Protein AF-A0A418BIL5-F1 (afdb_monomer_lite)

Radius of gyration: 34.2 Å; chains: 1; bounding box: 84×43×68 Å

Organism: Aphanomyces astaci (NCBI:txid112090)

pLDDT: mean 82.6, std 19.91, range [35.62, 97.75]

InterPro domains:
  IPR027417 P-loop containing nucleoside triphosphate hydrolase [G3DSA:3.40.50.300] (1-58)

Foldseek 3Di:
DCVVVVVVVVVVVVVVVPDDDWDADPVPRPGVVVVVVSVVVVVCCCVPPVVVVVVVVVVVVVVVVVVVVVVVVVVVVVVVVVVVVDDDDDDDDDDDDDDDDDDDDD

Sequence (106 aa):
MNTLSRSLSLVLEEFYNNLRHVGVSAATGAGIDEFYKVVEAATAEYYDEYLPDLEFRIEQQKQKKDKHQVTNMSKVLDDMHVADKATPPPPAPATPTHIQGERTEL

Structure (mmCIF, N/CA/C/O backbone):
data_AF-A0A418BIL5-F1
#
_entry.id   AF-A0A418BIL5-F1
#
loop_
_atom_site.group_PDB
_atom_site.id
_atom_site.type_symbol
_atom_site.label_atom_id
_atom_site.label_alt_id
_atom_site.label_comp_id
_atom_site.label_asym_id
_atom_site.label_entity_id
_atom_site.label_seq_id
_atom_site.pdbx_PDB_ins_code
_atom_site.Cartn_x
_atom_site.Cartn_y
_atom_site.Cartn_z
_atom_site.occupancy
_atom_site.B_iso_or_equiv
_atom_site.auth_seq_id
_atom_site.auth_comp_id
_atom_site.auth_asym_id
_atom_site.auth_atom_id
_atom_site.pdbx_PDB_model_num
ATOM 1 N N . MET A 1 1 ? 4.536 32.788 -1.835 1.00 52.44 1 MET A N 1
ATOM 2 C CA . MET A 1 1 ? 5.469 31.747 -1.352 1.00 52.44 1 MET A CA 1
ATOM 3 C C . MET A 1 1 ? 4.701 30.784 -0.439 1.00 52.44 1 MET A C 1
ATOM 5 O O . MET A 1 1 ? 4.808 30.854 0.770 1.00 52.44 1 MET A O 1
ATOM 9 N N . ASN A 1 2 ? 3.831 29.955 -1.024 1.00 60.09 2 ASN A N 1
ATOM 10 C CA . ASN A 1 2 ? 3.016 28.958 -0.303 1.00 60.09 2 ASN A CA 1
ATOM 11 C C . ASN A 1 2 ? 2.869 27.670 -1.148 1.00 60.09 2 ASN A C 1
ATOM 13 O O . ASN A 1 2 ? 1.879 26.951 -1.079 1.00 60.09 2 ASN A O 1
ATOM 17 N N . THR A 1 3 ? 3.824 27.447 -2.057 1.00 80.69 3 THR A N 1
ATOM 18 C CA . THR A 1 3 ? 3.754 26.433 -3.118 1.00 80.69 3 THR A CA 1
ATOM 19 C C . THR A 1 3 ? 4.211 25.063 -2.633 1.00 80.69 3 THR A C 1
ATOM 21 O O . THR A 1 3 ? 3.592 24.074 -3.001 1.00 80.69 3 THR A O 1
ATOM 24 N N . LEU A 1 4 ? 5.230 25.008 -1.766 1.00 86.88 4 LEU A N 1
ATOM 25 C CA . LEU A 1 4 ? 5.762 23.754 -1.226 1.00 86.88 4 LEU A CA 1
ATOM 26 C C . LEU A 1 4 ? 4.796 23.091 -0.238 1.00 86.88 4 LEU A C 1
ATOM 28 O O . LEU A 1 4 ? 4.503 21.909 -0.369 1.00 86.88 4 LEU A O 1
ATOM 32 N N . SER A 1 5 ? 4.255 23.845 0.723 1.00 85.50 5 SER A N 1
ATOM 33 C CA . SER A 1 5 ? 3.274 23.299 1.669 1.00 85.50 5 SER A CA 1
ATOM 34 C C . SER A 1 5 ? 2.053 22.760 0.928 1.00 85.50 5 SER A C 1
ATOM 36 O O . SER A 1 5 ? 1.614 21.650 1.199 1.00 85.50 5 SER A O 1
ATOM 38 N N . ARG A 1 6 ? 1.577 23.486 -0.095 1.00 87.62 6 ARG A N 1
ATOM 39 C CA . ARG A 1 6 ? 0.481 23.026 -0.955 1.00 87.62 6 ARG A CA 1
ATOM 40 C C . ARG A 1 6 ? 0.841 21.774 -1.760 1.00 87.62 6 ARG A C 1
ATOM 42 O O . ARG A 1 6 ? 0.006 20.882 -1.861 1.00 87.62 6 ARG A O 1
ATOM 49 N N . SER A 1 7 ? 2.049 21.684 -2.324 1.00 90.69 7 SER A N 1
ATOM 50 C CA . SER A 1 7 ? 2.468 20.486 -3.062 1.00 90.69 7 SER A CA 1
ATOM 51 C C . SER A 1 7 ? 2.607 19.270 -2.149 1.00 90.69 7 SER A C 1
ATOM 53 O O . SER A 1 7 ? 2.203 18.180 -2.531 1.00 90.69 7 SER A O 1
ATOM 55 N N . LEU A 1 8 ? 3.130 19.450 -0.933 1.00 89.06 8 LEU A N 1
ATOM 56 C CA . LEU A 1 8 ? 3.244 18.365 0.042 1.00 89.06 8 LEU A CA 1
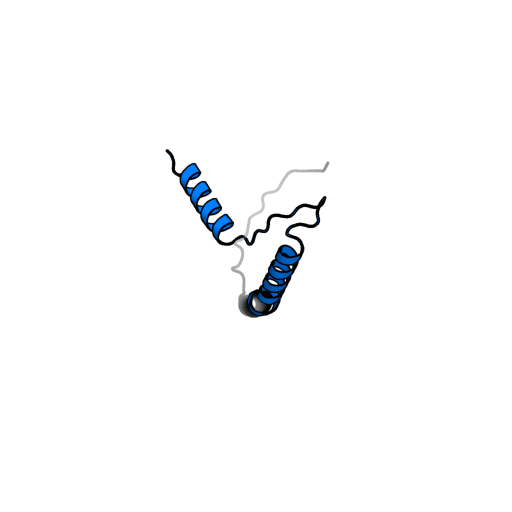ATOM 57 C C . LEU A 1 8 ? 1.868 17.913 0.547 1.00 89.06 8 LEU A C 1
ATOM 59 O O . LEU A 1 8 ? 1.647 16.715 0.681 1.00 89.06 8 LEU A O 1
ATOM 63 N N . SER A 1 9 ? 0.924 18.837 0.762 1.00 91.06 9 SER A N 1
ATOM 64 C CA . SER A 1 9 ? -0.454 18.488 1.130 1.00 91.06 9 SER A CA 1
ATOM 65 C C . SER A 1 9 ? -1.150 17.636 0.067 1.00 91.06 9 SER A C 1
ATOM 67 O O . SER A 1 9 ? -1.785 16.654 0.427 1.00 91.06 9 SER A O 1
ATOM 69 N N . LEU A 1 10 ? -0.987 17.957 -1.222 1.00 90.25 10 LEU A N 1
ATOM 70 C CA . LEU A 1 10 ? -1.564 17.168 -2.322 1.00 90.25 10 LEU A CA 1
ATOM 71 C C . LEU A 1 10 ? -1.008 15.740 -2.366 1.00 90.25 10 LEU A C 1
ATOM 73 O O . LEU A 1 10 ? -1.754 14.787 -2.556 1.00 90.25 10 LEU A O 1
ATOM 77 N N . VAL A 1 11 ? 0.300 15.582 -2.152 1.00 91.94 11 VAL A N 1
ATOM 78 C CA . VAL A 1 11 ? 0.929 14.254 -2.103 1.00 91.94 11 VAL A CA 1
ATOM 79 C C . VAL A 1 11 ? 0.390 13.432 -0.930 1.00 91.94 11 VAL A C 1
ATOM 81 O O . VAL A 1 11 ? 0.149 12.239 -1.083 1.00 91.94 11 VAL A O 1
ATOM 84 N N . LEU A 1 12 ? 0.184 14.059 0.232 1.00 93.06 12 LEU A N 1
ATOM 85 C CA . LEU A 1 12 ? -0.398 13.382 1.392 1.00 93.06 12 LEU A CA 1
ATOM 86 C C . LEU A 1 12 ? -1.860 12.991 1.153 1.00 93.06 12 LEU A C 1
ATOM 88 O O . LEU A 1 12 ? -2.253 11.897 1.541 1.00 93.06 12 LEU A O 1
ATOM 92 N N . GLU A 1 13 ? -2.649 13.853 0.513 1.00 90.62 13 GLU A N 1
ATOM 93 C CA . GLU A 1 13 ? -4.046 13.564 0.176 1.00 90.62 13 GLU A CA 1
ATOM 94 C C . GLU A 1 13 ? -4.155 12.342 -0.745 1.00 90.62 13 GLU A C 1
ATOM 96 O O . GLU A 1 13 ? -4.853 11.386 -0.416 1.00 90.62 13 GLU A O 1
ATOM 101 N N . GLU A 1 14 ? -3.379 12.310 -1.830 1.00 92.00 14 GLU A N 1
ATOM 102 C CA . GLU A 1 14 ? -3.315 11.155 -2.738 1.00 92.00 14 GLU A CA 1
ATOM 103 C C . GLU A 1 14 ? -2.833 9.878 -2.035 1.00 92.00 14 GLU A C 1
ATOM 105 O O . GLU A 1 14 ? -3.339 8.783 -2.290 1.00 92.00 14 GLU A O 1
ATOM 110 N N . PHE A 1 15 ? -1.873 10.000 -1.118 1.00 91.00 15 PHE A N 1
ATOM 111 C CA . PHE A 1 15 ? -1.377 8.862 -0.352 1.00 91.00 15 PHE A CA 1
ATOM 112 C C . PHE A 1 15 ? -2.453 8.278 0.572 1.00 91.00 15 PHE A C 1
ATOM 114 O O . PHE A 1 15 ? -2.681 7.070 0.557 1.00 91.00 15 PHE A O 1
ATOM 121 N N . TYR A 1 16 ? -3.141 9.116 1.352 1.00 91.88 16 TYR A N 1
ATOM 122 C CA . TYR A 1 16 ? -4.162 8.648 2.293 1.00 91.88 16 TYR A CA 1
ATOM 123 C C . TYR A 1 16 ? -5.450 8.187 1.609 1.00 91.88 16 TYR A C 1
ATOM 125 O O . TYR A 1 16 ? -6.113 7.300 2.139 1.00 91.88 16 TYR A O 1
ATOM 133 N N . ASN A 1 17 ? -5.778 8.722 0.429 1.00 90.50 17 ASN A N 1
ATOM 134 C CA . ASN A 1 17 ? -6.916 8.249 -0.361 1.00 90.50 17 ASN A CA 1
ATOM 135 C C . ASN A 1 17 ? -6.727 6.809 -0.856 1.00 90.50 17 ASN A C 1
ATOM 137 O O . ASN A 1 17 ? -7.696 6.059 -0.943 1.00 90.50 17 ASN A O 1
ATOM 141 N N . ASN A 1 18 ? -5.487 6.414 -1.152 1.00 88.00 18 ASN A N 1
ATOM 142 C CA . ASN A 1 18 ? -5.175 5.083 -1.673 1.00 88.00 18 ASN A CA 1
ATOM 143 C C . ASN A 1 18 ? -4.716 4.093 -0.587 1.00 88.00 18 ASN A C 1
ATOM 145 O O . ASN A 1 18 ? -4.604 2.894 -0.843 1.00 88.00 18 ASN A O 1
ATOM 149 N N . LEU A 1 19 ? -4.452 4.561 0.638 1.00 90.69 19 LEU A N 1
ATOM 150 C CA . LEU A 1 19 ? -3.988 3.706 1.725 1.00 90.69 19 LEU A CA 1
ATOM 151 C C . LEU A 1 19 ? -5.154 2.968 2.397 1.00 90.69 19 LEU A C 1
ATOM 153 O O . LEU A 1 19 ? -5.985 3.551 3.100 1.00 90.69 19 LEU A O 1
ATOM 157 N N . ARG A 1 20 ? -5.154 1.640 2.264 1.00 91.12 20 ARG A N 1
ATOM 158 C CA . ARG A 1 20 ? -6.035 0.764 3.043 1.00 91.12 20 ARG A CA 1
ATOM 159 C C . ARG A 1 20 ? -5.668 0.846 4.525 1.00 91.12 20 ARG A C 1
ATOM 161 O O . ARG A 1 20 ? -4.511 0.648 4.889 1.00 91.12 20 ARG A O 1
ATOM 168 N N . HIS A 1 21 ? -6.650 1.111 5.380 1.00 92.56 21 HIS A N 1
ATOM 169 C CA . HIS A 1 21 ? -6.450 1.238 6.821 1.00 92.56 21 HIS A CA 1
ATOM 170 C C . HIS A 1 21 ? -7.572 0.542 7.592 1.00 92.56 21 HIS A C 1
ATOM 172 O O . HIS A 1 21 ? -8.712 0.508 7.142 1.00 92.56 21 HIS A O 1
ATOM 178 N N . VAL A 1 22 ? -7.234 -0.002 8.763 1.00 94.94 22 VAL A N 1
ATOM 179 C CA . VAL A 1 22 ? -8.177 -0.645 9.687 1.00 94.94 22 VAL A CA 1
ATOM 180 C C . VAL A 1 22 ? -7.765 -0.301 11.116 1.00 94.94 22 VAL A C 1
ATOM 182 O O . VAL A 1 22 ? -6.579 -0.329 11.450 1.00 94.94 22 VAL A O 1
ATOM 185 N N . GLY A 1 23 ? -8.735 0.039 11.965 1.00 95.38 23 GLY A N 1
ATOM 186 C CA . GLY A 1 23 ? -8.504 0.251 13.393 1.00 95.38 23 GLY A CA 1
ATOM 187 C C . GLY A 1 23 ? -8.563 -1.068 14.158 1.00 95.38 23 GLY A C 1
ATOM 188 O O . GLY A 1 23 ? -9.553 -1.787 14.054 1.00 95.38 23 GLY A O 1
ATOM 189 N N . VAL A 1 24 ? -7.533 -1.373 14.954 1.00 96.94 24 VAL A N 1
ATOM 190 C CA . VAL A 1 24 ? -7.474 -2.613 15.746 1.00 96.94 24 VAL A CA 1
ATOM 191 C C . VAL A 1 24 ? -7.175 -2.350 17.220 1.00 96.94 24 VAL A C 1
ATOM 193 O O . VAL A 1 24 ? -6.445 -1.425 17.572 1.00 96.94 24 VAL A O 1
ATOM 196 N N . SER A 1 25 ? -7.714 -3.204 18.090 1.00 97.12 25 SER A N 1
ATOM 197 C CA . SER A 1 25 ? -7.407 -3.232 19.522 1.00 97.12 25 SER A CA 1
ATOM 198 C C . SER A 1 25 ? -6.752 -4.558 19.881 1.00 97.12 25 SER A C 1
ATOM 200 O O . SER A 1 25 ? -7.407 -5.598 19.899 1.00 97.12 25 SER A O 1
ATOM 202 N N . ALA A 1 26 ? -5.468 -4.521 20.237 1.00 94.94 26 ALA A N 1
ATOM 203 C CA . ALA A 1 26 ? -4.739 -5.714 20.670 1.00 94.94 26 ALA A CA 1
ATOM 204 C C . ALA A 1 26 ? -5.264 -6.284 22.001 1.00 94.94 26 ALA A C 1
ATOM 206 O O . ALA A 1 26 ? -5.151 -7.480 22.246 1.00 94.94 26 ALA A O 1
ATOM 207 N N . ALA A 1 27 ? -5.856 -5.441 22.855 1.00 96.56 27 ALA A N 1
ATOM 208 C CA . ALA A 1 27 ? -6.362 -5.854 24.161 1.00 96.56 27 ALA A CA 1
ATOM 209 C C . ALA A 1 27 ? -7.682 -6.634 24.070 1.00 96.56 27 ALA A C 1
ATOM 211 O O . ALA A 1 27 ? -7.924 -7.530 24.873 1.00 96.56 27 ALA A O 1
ATOM 212 N N . THR A 1 28 ? -8.544 -6.280 23.113 1.00 96.31 28 THR A N 1
ATOM 213 C CA . THR A 1 28 ? -9.885 -6.874 22.975 1.00 96.31 28 THR A CA 1
ATOM 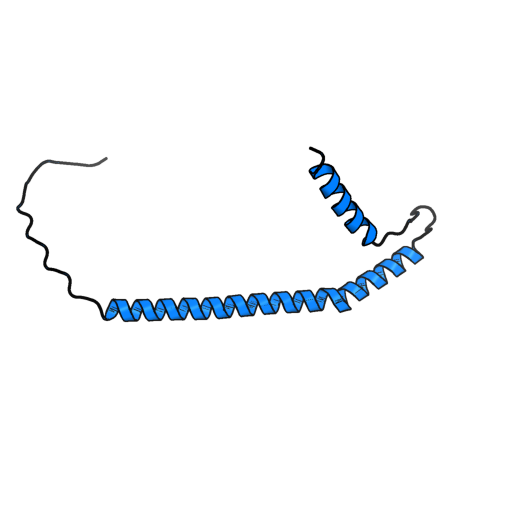214 C C . THR A 1 28 ? -10.040 -7.742 21.730 1.00 96.31 28 THR A C 1
ATOM 216 O O . THR A 1 28 ? -11.055 -8.415 21.590 1.00 96.31 28 THR A O 1
ATOM 219 N N . GLY A 1 29 ? -9.073 -7.712 20.811 1.00 94.38 29 GLY A N 1
ATOM 220 C CA . GLY A 1 29 ? -9.162 -8.374 19.508 1.00 94.38 29 GLY A CA 1
ATOM 221 C C . GLY A 1 29 ? -10.090 -7.671 18.510 1.00 94.38 29 GLY A C 1
ATOM 222 O O . GLY A 1 29 ? -10.304 -8.183 17.414 1.00 94.38 29 GLY A O 1
ATOM 223 N N . ALA A 1 30 ? -10.643 -6.501 18.849 1.00 97.19 30 ALA A N 1
ATOM 224 C CA . ALA A 1 30 ? -11.5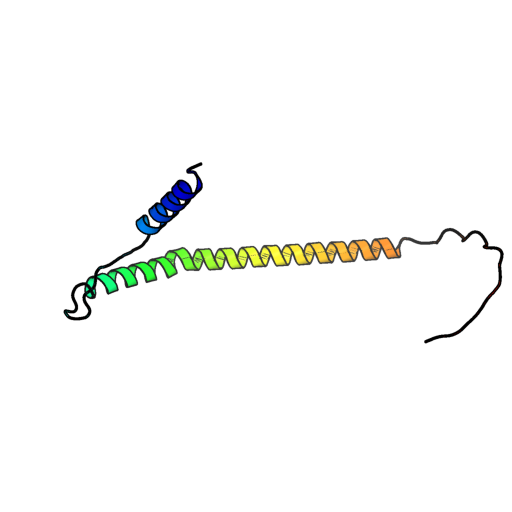33 -5.774 17.948 1.00 97.19 30 ALA A CA 1
ATOM 225 C C . ALA A 1 30 ? -10.794 -5.349 16.666 1.00 97.19 30 ALA A C 1
ATOM 227 O O . ALA A 1 30 ? -9.659 -4.875 16.735 1.00 97.19 30 ALA A O 1
ATOM 228 N N . GLY A 1 31 ? -11.447 -5.512 15.512 1.00 95.81 31 GLY A N 1
ATOM 229 C CA . GLY A 1 31 ? -10.929 -5.109 14.197 1.00 95.81 31 GLY A CA 1
ATOM 230 C C . GLY A 1 31 ? -9.968 -6.101 13.529 1.00 95.81 31 GLY A C 1
ATOM 231 O O . GLY A 1 31 ? -9.606 -5.903 12.373 1.00 95.81 31 GLY A O 1
ATOM 232 N N . ILE A 1 32 ? -9.572 -7.188 14.204 1.00 96.25 32 ILE A N 1
ATOM 233 C CA . ILE A 1 32 ? -8.621 -8.168 13.649 1.00 96.25 32 ILE A CA 1
ATOM 234 C C . ILE A 1 32 ? -9.194 -8.917 12.434 1.00 96.25 32 ILE A C 1
ATOM 236 O O . ILE A 1 32 ? -8.487 -9.109 11.446 1.00 96.25 32 ILE A O 1
ATOM 240 N N . ASP A 1 33 ? -10.478 -9.277 12.453 1.00 96.50 33 ASP A N 1
ATOM 241 C CA . ASP A 1 33 ? -11.114 -9.954 11.312 1.00 96.50 33 ASP A CA 1
ATOM 242 C C . ASP A 1 33 ? -11.152 -9.067 10.059 1.00 96.50 33 ASP A C 1
ATOM 244 O O . ASP A 1 33 ? -10.964 -9.539 8.939 1.00 96.50 33 ASP A O 1
ATOM 248 N N . GLU A 1 34 ? -11.394 -7.767 10.238 1.00 96.56 34 GLU A N 1
ATOM 249 C CA . GLU A 1 34 ? -11.378 -6.790 9.148 1.00 96.56 34 GLU A CA 1
ATOM 250 C C . GLU A 1 34 ? -9.957 -6.569 8.625 1.00 96.56 34 GLU A C 1
ATOM 252 O O . GLU A 1 34 ? -9.746 -6.544 7.413 1.00 96.56 34 GLU A O 1
ATOM 257 N N . PHE A 1 35 ? -8.970 -6.510 9.524 1.00 96.75 35 PHE A N 1
ATOM 258 C CA . PHE A 1 35 ? -7.561 -6.440 9.154 1.00 96.75 35 PHE A CA 1
ATOM 259 C C . PHE A 1 35 ? -7.160 -7.602 8.236 1.00 96.75 35 PHE A C 1
ATOM 261 O O . PHE A 1 35 ? -6.587 -7.362 7.174 1.00 96.75 35 PHE A O 1
ATOM 268 N N . TYR A 1 36 ? -7.515 -8.846 8.578 1.00 96.81 36 TYR A N 1
ATOM 269 C CA . TYR A 1 36 ? -7.186 -9.998 7.733 1.00 96.81 36 TYR A CA 1
ATOM 270 C C . TYR A 1 36 ? -7.848 -9.941 6.353 1.00 96.81 36 TYR A C 1
ATOM 272 O O . TYR A 1 36 ? -7.183 -10.232 5.361 1.00 96.81 36 TYR A O 1
ATOM 280 N N . LYS A 1 37 ? -9.108 -9.497 6.258 1.00 96.88 37 LYS A N 1
ATOM 281 C CA . LYS A 1 37 ? -9.789 -9.316 4.962 1.00 96.88 37 LYS A CA 1
ATOM 282 C C . LYS A 1 37 ? -9.080 -8.290 4.079 1.00 96.88 37 LYS A C 1
ATOM 284 O O . LYS A 1 37 ? -8.914 -8.503 2.881 1.00 96.88 37 LYS A O 1
ATOM 289 N N . VAL A 1 38 ? -8.641 -7.180 4.671 1.00 96.50 38 VAL A N 1
ATOM 290 C CA . VAL A 1 38 ? -7.903 -6.133 3.952 1.00 96.50 38 VAL A CA 1
ATOM 291 C C . VAL A 1 38 ? -6.531 -6.635 3.488 1.00 96.50 38 VAL A C 1
ATOM 293 O O . VAL A 1 38 ? -6.120 -6.329 2.368 1.00 96.50 38 VAL A O 1
ATOM 296 N N . VAL A 1 39 ? -5.843 -7.438 4.306 1.00 96.62 39 VAL A N 1
ATOM 297 C CA . VAL A 1 39 ? -4.565 -8.073 3.939 1.00 96.62 39 VAL A CA 1
ATOM 298 C C . VAL A 1 39 ? -4.744 -9.075 2.800 1.00 96.62 39 VAL A C 1
ATOM 300 O O . VAL A 1 39 ? -3.941 -9.084 1.868 1.00 96.62 39 VAL A O 1
ATOM 303 N N . GLU A 1 40 ? -5.795 -9.892 2.834 1.00 97.12 40 GLU A N 1
ATOM 304 C CA . GLU A 1 40 ? -6.098 -10.850 1.768 1.00 97.12 40 GLU A CA 1
ATOM 305 C C . GLU A 1 40 ? -6.354 -10.131 0.436 1.00 97.12 40 GLU A C 1
ATOM 307 O O . GLU A 1 40 ? -5.723 -10.451 -0.570 1.00 97.12 40 GLU A O 1
ATOM 312 N N . ALA A 1 41 ? -7.174 -9.076 0.447 1.00 95.75 41 ALA A N 1
ATOM 313 C CA . ALA A 1 41 ? -7.411 -8.246 -0.732 1.00 95.75 41 ALA A CA 1
ATOM 314 C C . ALA A 1 41 ? -6.130 -7.561 -1.249 1.00 95.75 41 ALA A C 1
ATOM 316 O O . ALA A 1 41 ? -5.943 -7.424 -2.455 1.00 95.75 41 ALA A O 1
ATOM 317 N N . ALA A 1 42 ? -5.234 -7.118 -0.358 1.00 95.38 42 ALA A N 1
ATOM 318 C CA . ALA A 1 42 ? -3.948 -6.522 -0.750 1.00 95.38 42 ALA A CA 1
ATOM 319 C C . ALA A 1 42 ? -2.996 -7.555 -1.354 1.00 95.38 42 ALA A C 1
ATOM 321 O O . ALA A 1 42 ? -2.241 -7.252 -2.273 1.00 95.38 42 ALA A O 1
ATOM 322 N N . THR A 1 43 ? -3.062 -8.786 -0.856 1.00 96.69 43 THR A N 1
ATOM 323 C CA . THR A 1 43 ? -2.281 -9.900 -1.385 1.00 96.69 43 THR A CA 1
ATOM 324 C C . THR A 1 43 ? -2.759 -10.272 -2.786 1.00 96.69 43 THR A C 1
ATOM 326 O O . THR A 1 43 ? -1.930 -10.439 -3.674 1.00 96.69 43 THR A O 1
ATOM 329 N N . ALA A 1 44 ? -4.074 -10.348 -3.005 1.00 97.06 44 ALA A N 1
ATOM 330 C CA . ALA A 1 44 ? -4.644 -10.619 -4.324 1.00 97.06 44 ALA A CA 1
ATOM 331 C C . ALA A 1 44 ? -4.218 -9.559 -5.355 1.00 97.06 44 ALA A C 1
ATOM 333 O O . ALA A 1 44 ? -3.615 -9.901 -6.365 1.00 97.06 44 ALA A O 1
ATOM 334 N N . GLU A 1 45 ? -4.404 -8.272 -5.047 1.00 95.44 45 GLU A N 1
ATOM 335 C CA . GLU A 1 45 ? -3.979 -7.162 -5.917 1.00 95.44 45 GLU A CA 1
ATOM 336 C C . GLU A 1 45 ? -2.478 -7.210 -6.251 1.00 95.44 45 GLU A C 1
ATOM 338 O O . GLU A 1 45 ? -2.070 -6.949 -7.384 1.00 95.44 45 GLU A O 1
ATOM 343 N N . TYR A 1 46 ? -1.636 -7.595 -5.287 1.00 96.19 46 TYR A N 1
ATOM 344 C CA . TYR A 1 46 ? -0.205 -7.748 -5.529 1.00 96.19 46 TYR A CA 1
ATOM 345 C C . TYR A 1 46 ? 0.098 -8.802 -6.603 1.00 96.19 46 TYR A C 1
ATOM 347 O O . TYR A 1 46 ? 0.900 -8.542 -7.500 1.00 96.19 46 TYR A O 1
ATOM 355 N N . TYR A 1 47 ? -0.513 -9.984 -6.513 1.00 97.50 47 TYR A N 1
ATOM 356 C CA . TYR A 1 47 ? -0.248 -11.075 -7.453 1.00 97.50 47 TYR A CA 1
ATOM 357 C C . TYR A 1 47 ? -0.945 -10.885 -8.800 1.00 97.50 47 TYR A C 1
ATOM 359 O O . TYR A 1 47 ? -0.369 -11.249 -9.823 1.00 97.50 47 TYR A O 1
ATOM 367 N N . ASP A 1 48 ? -2.147 -10.315 -8.802 1.00 97.06 48 ASP A N 1
ATOM 368 C CA . ASP A 1 48 ? -2.970 -10.206 -10.005 1.00 97.06 48 ASP A CA 1
ATOM 369 C C . ASP A 1 48 ? -2.588 -8.994 -10.863 1.00 97.06 48 ASP A C 1
ATOM 371 O O . ASP A 1 48 ? -2.638 -9.066 -12.092 1.00 97.06 48 ASP A O 1
ATOM 375 N N . GLU A 1 49 ? -2.175 -7.887 -10.239 1.00 95.19 49 GLU A N 1
ATOM 376 C CA . GLU A 1 49 ? -1.922 -6.625 -10.943 1.00 95.19 49 GLU A CA 1
ATOM 377 C C . GLU A 1 49 ? -0.449 -6.213 -10.883 1.00 95.19 49 GLU A C 1
ATOM 379 O O . GLU A 1 49 ? 0.192 -6.000 -11.917 1.00 95.19 49 GLU A O 1
ATOM 384 N N . TYR A 1 50 ? 0.117 -6.117 -9.678 1.00 96.12 50 TYR A N 1
ATOM 385 C CA . TYR A 1 50 ? 1.443 -5.521 -9.500 1.00 96.12 50 TYR A CA 1
ATOM 386 C C . TYR A 1 50 ? 2.585 -6.417 -9.994 1.00 96.12 50 TYR A C 1
ATOM 388 O O . TYR A 1 50 ? 3.492 -5.945 -10.684 1.00 96.12 50 TYR A O 1
ATOM 396 N N . LEU A 1 51 ? 2.578 -7.703 -9.637 1.00 97.19 51 LEU A N 1
ATOM 397 C CA . LEU A 1 51 ? 3.651 -8.635 -9.981 1.00 97.19 51 LEU A CA 1
ATOM 398 C C . LEU A 1 51 ? 3.792 -8.824 -11.505 1.00 97.19 51 LEU A C 1
ATOM 400 O O . LEU A 1 51 ? 4.919 -8.701 -11.994 1.00 97.19 51 LEU A O 1
ATOM 404 N N . PRO A 1 52 ? 2.707 -9.017 -12.283 1.00 97.75 52 PRO A N 1
ATOM 405 C CA . PRO A 1 52 ? 2.798 -9.099 -13.738 1.00 97.75 52 PRO A CA 1
ATOM 406 C C . PRO A 1 52 ? 3.357 -7.823 -14.384 1.00 97.75 52 PRO A C 1
ATOM 408 O O . PRO A 1 52 ? 4.203 -7.911 -15.279 1.00 97.75 52 PRO A O 1
ATOM 411 N N . ASP A 1 53 ? 2.942 -6.633 -13.924 1.00 96.94 53 ASP A N 1
ATOM 412 C CA . ASP A 1 53 ? 3.500 -5.366 -14.426 1.00 96.94 53 ASP A CA 1
ATOM 413 C C . ASP A 1 53 ? 4.994 -5.246 -14.093 1.00 96.94 53 ASP A C 1
ATOM 415 O O . ASP A 1 53 ? 5.809 -4.857 -14.937 1.00 96.94 53 ASP A O 1
ATOM 419 N N . LEU A 1 54 ? 5.386 -5.637 -12.878 1.00 96.69 54 LEU A N 1
ATOM 420 C CA . LEU A 1 54 ? 6.779 -5.623 -12.452 1.00 96.69 54 LEU A CA 1
ATOM 421 C C . LEU A 1 54 ? 7.646 -6.529 -13.336 1.00 96.69 54 LEU A C 1
ATOM 423 O O . LEU A 1 54 ? 8.690 -6.088 -13.827 1.00 96.69 54 LEU A O 1
ATOM 427 N N . GLU A 1 55 ? 7.218 -7.769 -13.568 1.00 97.19 55 GLU A N 1
ATOM 428 C CA . GLU A 1 55 ? 7.925 -8.722 -14.427 1.00 97.19 55 GLU A CA 1
ATOM 429 C C . GLU A 1 55 ? 8.032 -8.212 -15.867 1.00 97.19 55 GLU A C 1
ATOM 431 O O . GLU A 1 55 ? 9.121 -8.219 -16.452 1.00 97.19 55 GLU A O 1
ATOM 436 N N . PHE A 1 56 ? 6.938 -7.673 -16.413 1.00 96.94 56 PHE A N 1
ATOM 437 C CA . PHE A 1 56 ? 6.935 -7.059 -17.737 1.00 96.94 56 PHE A CA 1
ATOM 438 C C . PHE A 1 56 ? 7.957 -5.920 -17.830 1.00 96.94 56 PHE A C 1
ATOM 440 O O . PHE A 1 56 ? 8.746 -5.849 -18.777 1.00 96.94 56 PHE A O 1
ATOM 447 N N . ARG A 1 57 ? 8.007 -5.038 -16.829 1.00 96.69 57 ARG A N 1
ATOM 448 C CA . ARG A 1 57 ? 8.961 -3.922 -16.789 1.00 96.69 57 ARG A CA 1
ATOM 449 C C . ARG A 1 57 ? 10.408 -4.392 -16.692 1.00 96.69 57 ARG A C 1
ATOM 451 O O . ARG A 1 57 ? 11.276 -3.777 -17.317 1.00 96.69 57 ARG A O 1
ATOM 458 N N . ILE A 1 58 ? 10.677 -5.450 -15.930 1.00 96.88 58 ILE A N 1
ATOM 459 C CA . ILE A 1 58 ? 12.014 -6.045 -15.815 1.00 96.88 58 ILE A CA 1
ATOM 460 C C . ILE A 1 58 ? 12.459 -6.603 -17.170 1.00 96.88 58 ILE A C 1
ATOM 462 O O . ILE A 1 58 ? 13.554 -6.276 -17.638 1.00 96.88 58 ILE A O 1
ATOM 466 N N . GLU A 1 59 ? 11.602 -7.372 -17.838 1.00 96.88 59 GLU A N 1
ATOM 467 C CA . GLU A 1 59 ? 11.907 -7.970 -19.139 1.00 96.88 59 GLU A CA 1
ATOM 468 C C . GLU A 1 59 ? 12.124 -6.895 -20.217 1.00 96.88 59 GLU A C 1
ATOM 470 O O . GLU A 1 59 ? 13.109 -6.926 -20.957 1.00 96.88 59 GLU A O 1
ATOM 475 N N . GLN A 1 60 ? 11.289 -5.853 -20.242 1.00 96.69 60 GLN A N 1
ATOM 476 C CA . GLN A 1 60 ? 11.471 -4.716 -21.149 1.00 96.69 60 GLN A CA 1
ATOM 477 C C . GLN A 1 60 ? 12.805 -3.992 -20.930 1.00 96.69 60 GLN A C 1
ATOM 479 O O . GLN A 1 60 ? 13.467 -3.579 -21.888 1.00 96.69 60 GLN A O 1
ATOM 484 N N . GLN A 1 61 ? 13.227 -3.820 -19.675 1.00 95.38 61 GLN A N 1
ATOM 485 C CA . GLN A 1 61 ? 14.530 -3.227 -19.371 1.00 95.38 61 GLN A CA 1
ATOM 486 C C . GLN A 1 61 ? 15.681 -4.124 -19.823 1.00 95.38 61 GLN A C 1
ATOM 488 O O . GLN A 1 61 ? 16.662 -3.613 -20.367 1.00 95.38 61 GLN A O 1
ATOM 493 N N . LYS A 1 62 ? 15.558 -5.441 -19.636 1.00 96.56 62 LYS A N 1
ATOM 494 C CA . LYS A 1 62 ? 16.550 -6.418 -20.088 1.00 96.56 62 LYS A CA 1
ATOM 495 C C . LYS A 1 62 ? 16.717 -6.374 -21.607 1.00 96.56 62 LYS A C 1
ATOM 497 O O . LYS A 1 62 ? 17.818 -6.120 -22.082 1.00 96.56 62 LYS A O 1
ATOM 502 N N . GLN A 1 63 ? 15.624 -6.444 -22.366 1.00 95.81 63 GLN A N 1
ATOM 503 C CA . GLN A 1 63 ? 15.675 -6.366 -23.830 1.00 95.81 63 GLN A CA 1
ATOM 504 C C . GLN A 1 63 ? 16.278 -5.054 -24.338 1.00 95.81 63 GLN A C 1
ATOM 506 O O . GLN A 1 63 ? 17.011 -5.042 -25.328 1.00 95.81 63 GLN A O 1
ATOM 511 N N . LYS A 1 64 ? 15.985 -3.926 -23.677 1.00 95.31 64 LYS A N 1
ATOM 512 C CA . LYS A 1 64 ? 16.603 -2.637 -24.018 1.00 95.31 64 LYS A CA 1
ATOM 513 C C . LYS A 1 64 ? 18.111 -2.659 -23.779 1.00 95.31 64 LYS A C 1
ATOM 515 O O . LYS A 1 64 ? 18.846 -2.173 -24.636 1.00 95.31 64 LYS A O 1
ATOM 520 N N . LYS A 1 65 ? 18.569 -3.224 -22.657 1.00 94.75 65 LYS A N 1
ATOM 521 C CA . LYS A 1 65 ? 20.001 -3.367 -22.352 1.00 94.75 65 LYS A CA 1
ATOM 522 C C . LYS A 1 65 ? 20.702 -4.264 -23.368 1.00 94.75 65 LYS A C 1
ATOM 524 O O . LYS A 1 65 ? 21.730 -3.850 -23.892 1.00 94.75 65 LYS A O 1
ATOM 529 N N . ASP A 1 66 ? 20.113 -5.405 -23.715 1.00 94.56 66 ASP A N 1
ATOM 530 C CA . ASP A 1 66 ? 20.686 -6.348 -24.681 1.00 94.56 66 ASP A CA 1
ATOM 531 C C . ASP A 1 66 ? 20.802 -5.711 -26.074 1.00 94.56 66 ASP A C 1
ATOM 533 O O . ASP A 1 66 ? 21.870 -5.719 -26.685 1.00 94.56 66 ASP A O 1
ATOM 537 N N . LYS A 1 67 ? 19.741 -5.044 -26.553 1.00 94.38 67 LYS A N 1
ATOM 538 C CA . LYS A 1 67 ? 19.776 -4.289 -27.820 1.00 94.38 67 LYS A CA 1
ATOM 539 C C . LYS A 1 67 ? 20.846 -3.200 -27.808 1.00 94.38 67 LYS A C 1
ATOM 541 O O . LYS A 1 67 ? 21.529 -2.992 -28.814 1.00 94.38 67 LYS A O 1
ATOM 546 N N . HIS A 1 68 ? 20.993 -2.497 -26.686 1.00 93.75 68 HIS A N 1
ATOM 547 C CA . HIS A 1 68 ? 21.997 -1.450 -26.546 1.00 93.75 68 HIS A CA 1
ATOM 548 C C . HIS A 1 68 ? 23.416 -2.028 -26.538 1.00 93.75 68 HIS A C 1
ATOM 550 O O . HIS A 1 68 ? 24.292 -1.481 -27.200 1.00 93.75 68 HIS A O 1
ATOM 556 N N . GLN A 1 69 ? 23.632 -3.167 -25.874 1.00 92.38 69 GLN A N 1
ATOM 557 C CA . GLN A 1 69 ? 24.908 -3.875 -25.884 1.00 92.38 69 GLN A CA 1
ATOM 558 C C . GLN A 1 69 ? 25.273 -4.335 -27.297 1.00 92.38 69 GLN A C 1
ATOM 560 O O . GLN A 1 69 ? 26.373 -4.038 -27.749 1.00 92.38 69 GLN A O 1
ATOM 565 N N . VAL A 1 70 ? 24.348 -4.968 -28.025 1.00 92.75 70 VAL A N 1
ATOM 566 C CA . VAL A 1 70 ? 24.578 -5.405 -29.413 1.00 92.75 70 VAL A CA 1
ATOM 567 C C . VAL A 1 70 ? 24.905 -4.218 -30.322 1.00 92.75 70 VAL A C 1
ATOM 569 O O . VAL A 1 70 ? 25.876 -4.274 -31.071 1.00 92.75 70 VAL A O 1
ATOM 572 N N . THR A 1 71 ? 24.151 -3.120 -30.217 1.00 93.06 71 THR A N 1
ATOM 573 C CA . THR A 1 71 ? 24.398 -1.899 -31.009 1.00 93.06 71 THR A CA 1
ATOM 574 C C . THR A 1 71 ? 25.749 -1.263 -30.673 1.00 93.06 71 THR A C 1
ATOM 576 O O . THR A 1 71 ? 26.430 -0.729 -31.545 1.00 93.06 71 THR A O 1
ATOM 579 N N . ASN A 1 72 ? 26.153 -1.286 -29.403 1.00 92.19 72 ASN A N 1
ATOM 58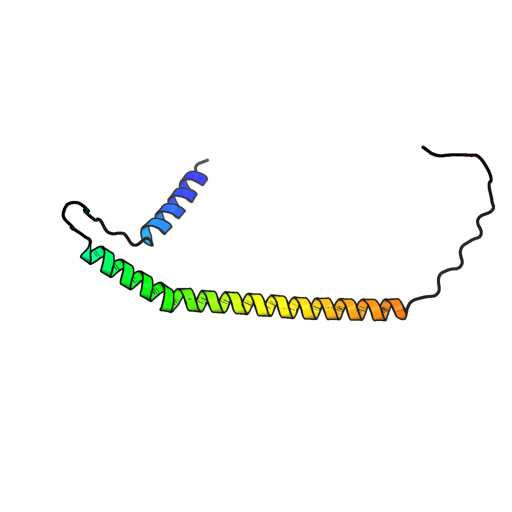0 C CA . ASN A 1 72 ? 27.444 -0.746 -28.991 1.00 92.19 72 ASN A CA 1
ATOM 581 C C . ASN A 1 72 ? 28.590 -1.645 -29.470 1.00 92.19 72 ASN A C 1
ATOM 583 O O . ASN A 1 72 ? 29.585 -1.134 -29.971 1.00 92.19 72 ASN A O 1
ATOM 587 N N . MET A 1 73 ? 28.434 -2.969 -29.389 1.00 92.06 73 MET A N 1
ATOM 588 C CA . MET A 1 73 ? 29.413 -3.922 -29.915 1.00 92.06 73 MET A CA 1
ATOM 589 C C . MET A 1 73 ? 29.570 -3.800 -31.433 1.00 92.06 73 MET A C 1
ATOM 591 O O . MET A 1 73 ? 30.698 -3.810 -31.915 1.00 92.06 73 MET A O 1
ATOM 595 N N . SER A 1 74 ? 28.476 -3.633 -32.186 1.00 91.44 74 SER A N 1
ATOM 596 C CA . SER A 1 74 ? 28.557 -3.453 -33.640 1.00 91.44 74 SER A CA 1
ATOM 597 C C . SER A 1 74 ? 29.305 -2.173 -34.012 1.00 91.44 74 SER A C 1
ATOM 599 O O . SER A 1 74 ? 30.196 -2.221 -34.849 1.00 91.44 74 SER A O 1
ATOM 601 N N . LYS A 1 75 ? 29.032 -1.053 -33.328 1.00 93.44 75 LYS A N 1
ATOM 602 C CA . LYS A 1 75 ? 29.764 0.209 -33.539 1.00 93.44 75 LYS A CA 1
ATOM 603 C C . LYS A 1 75 ? 31.262 0.072 -33.262 1.00 93.44 75 LYS A C 1
ATOM 605 O O . LYS A 1 75 ? 32.065 0.567 -34.039 1.00 93.44 75 LYS A O 1
ATOM 610 N N . VAL A 1 76 ? 31.637 -0.623 -32.183 1.00 93.69 76 VAL A N 1
ATOM 611 C CA . VAL A 1 76 ? 33.052 -0.881 -31.863 1.00 93.69 76 VAL A CA 1
ATOM 612 C C . VAL A 1 76 ? 33.725 -1.692 -32.974 1.00 93.69 76 VAL A C 1
ATOM 614 O O . VAL A 1 76 ? 34.842 -1.368 -33.368 1.00 93.69 76 VAL A O 1
ATOM 617 N N . LEU A 1 77 ? 33.054 -2.721 -33.506 1.00 90.31 77 LEU A N 1
ATOM 618 C CA . LEU A 1 77 ? 33.581 -3.501 -34.630 1.00 90.31 77 LEU A CA 1
ATOM 619 C C . LEU A 1 77 ? 33.746 -2.641 -35.889 1.00 90.31 77 LEU A C 1
ATOM 621 O O . LEU A 1 77 ? 34.773 -2.751 -36.556 1.00 90.31 77 LEU A O 1
ATOM 625 N N . ASP A 1 78 ? 32.774 -1.787 -36.206 1.00 92.00 78 ASP A N 1
ATOM 626 C CA . ASP A 1 78 ? 32.844 -0.891 -37.365 1.00 92.00 78 ASP A CA 1
ATOM 627 C C . ASP A 1 78 ? 34.017 0.104 -37.240 1.00 92.00 78 ASP A C 1
ATOM 629 O O . ASP A 1 78 ? 34.796 0.251 -38.185 1.00 92.00 78 ASP A O 1
ATOM 633 N N . ASP A 1 79 ? 34.221 0.710 -36.063 1.00 89.38 79 ASP A N 1
ATOM 634 C CA . ASP A 1 79 ? 35.337 1.634 -35.799 1.00 89.38 79 ASP A CA 1
ATOM 635 C C . ASP A 1 79 ? 36.710 0.946 -35.921 1.00 89.38 79 ASP A C 1
ATOM 637 O O . ASP A 1 79 ? 37.653 1.524 -36.469 1.00 89.38 79 ASP A O 1
ATOM 641 N N . MET A 1 80 ? 36.831 -0.311 -35.473 1.00 84.56 80 MET A N 1
ATOM 642 C CA . MET A 1 80 ? 38.063 -1.095 -35.637 1.00 84.56 80 MET A CA 1
ATOM 643 C C . MET A 1 80 ? 38.376 -1.373 -37.116 1.00 84.56 80 MET A C 1
ATOM 645 O O . MET A 1 80 ? 39.524 -1.224 -37.531 1.00 84.56 80 MET A O 1
ATOM 649 N N . HIS A 1 81 ? 37.372 -1.720 -37.930 1.00 80.75 81 HIS A N 1
ATOM 650 C CA . HIS A 1 81 ? 37.565 -1.957 -39.368 1.00 80.75 81 HIS A CA 1
ATOM 651 C C . HIS A 1 81 ? 37.914 -0.676 -40.145 1.00 80.75 81 HIS A C 1
ATOM 653 O O . HIS A 1 81 ? 38.617 -0.743 -41.157 1.00 80.75 81 HIS A O 1
ATOM 659 N N . VAL A 1 82 ? 37.430 0.489 -39.703 1.00 77.56 82 VAL A N 1
ATOM 660 C CA . VAL A 1 82 ? 37.775 1.788 -40.305 1.00 77.56 82 VAL A CA 1
ATOM 661 C C . VAL A 1 82 ? 39.204 2.202 -39.946 1.00 77.56 82 VAL A C 1
ATOM 663 O O . VAL A 1 82 ? 39.926 2.678 -40.823 1.00 77.56 82 VAL A O 1
ATOM 666 N N . ALA A 1 83 ? 39.641 1.976 -38.702 1.00 66.38 83 ALA A N 1
ATOM 667 C CA . ALA A 1 83 ? 41.010 2.265 -38.269 1.00 66.38 83 ALA A CA 1
ATOM 668 C C . ALA A 1 83 ? 42.057 1.415 -39.013 1.00 66.38 83 ALA A C 1
ATOM 670 O O . ALA A 1 83 ? 43.103 1.932 -39.397 1.00 66.38 83 ALA A O 1
ATOM 671 N N . ASP A 1 84 ? 41.752 0.146 -39.296 1.00 60.78 84 ASP A N 1
ATOM 672 C CA . ASP A 1 84 ? 42.667 -0.773 -39.991 1.00 60.78 84 ASP A CA 1
ATOM 673 C C . ASP A 1 84 ? 42.820 -0.445 -41.494 1.00 60.78 84 ASP A C 1
ATOM 675 O O . ASP A 1 84 ? 43.841 -0.731 -42.118 1.00 60.78 84 ASP A O 1
ATOM 679 N N . LYS A 1 85 ? 41.828 0.231 -42.098 1.00 58.66 85 LYS A N 1
ATOM 680 C CA . LYS A 1 85 ? 41.911 0.738 -43.483 1.00 58.66 85 LYS A CA 1
ATOM 681 C C . LYS A 1 85 ? 42.563 2.118 -43.612 1.00 58.66 85 LYS A C 1
ATOM 683 O O . LYS A 1 85 ? 42.778 2.569 -44.739 1.00 58.66 85 LYS A O 1
ATOM 688 N N . ALA A 1 86 ? 42.891 2.788 -42.509 1.00 54.50 86 ALA A N 1
ATOM 689 C CA . ALA A 1 86 ? 43.457 4.131 -42.519 1.00 54.50 86 ALA A CA 1
ATOM 690 C C . ALA A 1 86 ? 44.866 4.179 -41.905 1.00 54.50 86 ALA A C 1
ATOM 692 O O . ALA A 1 86 ? 45.014 4.497 -40.731 1.00 54.50 86 ALA A O 1
ATOM 693 N N . THR A 1 87 ? 45.920 3.987 -42.711 1.00 46.91 87 THR A N 1
ATOM 694 C CA . THR A 1 87 ? 47.096 4.895 -42.696 1.00 46.91 87 THR A CA 1
ATOM 695 C C . THR A 1 87 ? 47.992 4.718 -43.937 1.00 46.91 87 THR A C 1
ATOM 697 O O . THR A 1 87 ? 48.106 3.619 -44.474 1.00 46.91 87 THR A O 1
ATOM 700 N N . PRO A 1 88 ? 48.640 5.801 -44.413 1.00 44.28 88 PRO A N 1
ATOM 701 C CA . PRO A 1 88 ? 49.982 6.092 -43.908 1.00 44.28 88 PRO A CA 1
ATOM 702 C C . PRO A 1 88 ? 50.082 7.483 -43.248 1.00 44.28 88 PRO A C 1
ATOM 704 O O . PRO 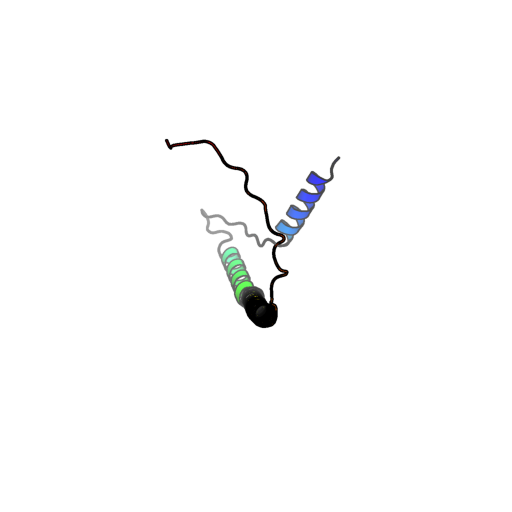A 1 88 ? 49.293 8.376 -43.562 1.00 44.28 88 PRO A O 1
ATOM 707 N N . PRO A 1 89 ? 51.033 7.676 -42.314 1.00 60.56 89 PRO A N 1
ATOM 708 C CA . PRO A 1 89 ? 51.268 8.959 -41.654 1.00 60.56 89 PRO A CA 1
ATOM 709 C C . PRO A 1 89 ? 51.832 10.003 -42.638 1.00 60.56 89 PRO A C 1
ATOM 711 O O . PRO A 1 89 ? 52.580 9.635 -43.549 1.00 60.56 89 PRO A O 1
ATOM 714 N N . PRO A 1 90 ? 51.552 11.310 -42.459 1.00 61.69 90 PRO A N 1
ATOM 715 C CA . PRO A 1 90 ? 52.321 12.348 -43.135 1.00 61.69 90 PRO A CA 1
ATOM 716 C C . PRO A 1 90 ? 53.787 12.303 -42.654 1.00 61.69 90 PRO A C 1
ATOM 718 O O . PRO A 1 90 ? 54.030 12.098 -41.461 1.00 61.69 90 PRO A O 1
ATOM 721 N N . PRO A 1 91 ? 54.779 12.481 -43.548 1.00 44.97 91 PRO A N 1
ATOM 722 C CA . PRO A 1 91 ? 56.185 12.489 -43.163 1.00 44.97 91 PRO A CA 1
ATOM 723 C C . PRO A 1 91 ? 56.461 13.657 -42.209 1.00 44.97 91 PRO A C 1
ATOM 725 O O . PRO A 1 91 ? 56.125 14.806 -42.500 1.00 44.97 91 PRO A O 1
ATOM 728 N N . ALA A 1 92 ? 57.069 13.353 -41.063 1.00 52.81 92 ALA A N 1
ATOM 729 C CA . ALA A 1 92 ? 57.494 14.348 -40.088 1.00 52.81 92 ALA A CA 1
ATOM 730 C C . ALA A 1 92 ? 58.480 15.347 -40.732 1.00 52.81 92 ALA A C 1
ATOM 732 O O . ALA A 1 92 ? 59.465 14.911 -41.338 1.00 52.81 92 ALA A O 1
ATOM 733 N N . PRO A 1 93 ? 58.273 16.672 -40.608 1.00 44.03 93 PRO A N 1
ATOM 734 C CA . PRO A 1 93 ? 59.308 17.634 -40.949 1.00 44.03 93 PRO A CA 1
ATOM 735 C C . PRO A 1 93 ? 60.454 17.509 -39.939 1.00 44.03 93 PRO A C 1
ATOM 737 O O . PRO A 1 93 ? 60.242 17.497 -38.728 1.00 44.03 93 PRO A O 1
ATOM 740 N N . ALA A 1 94 ? 61.668 17.376 -40.468 1.00 43.88 94 ALA A N 1
ATOM 741 C CA . ALA A 1 94 ? 62.903 17.224 -39.717 1.00 43.88 94 ALA A CA 1
ATOM 742 C C . ALA A 1 94 ? 63.067 18.317 -38.647 1.00 43.88 94 ALA A C 1
ATOM 744 O O . ALA A 1 94 ? 63.126 19.504 -38.964 1.00 43.88 94 ALA A O 1
ATOM 745 N N . THR A 1 95 ? 63.205 17.911 -37.387 1.00 43.78 95 THR A N 1
ATOM 746 C CA . THR A 1 95 ? 63.698 18.785 -36.320 1.00 43.78 95 THR A CA 1
ATOM 747 C C . THR A 1 95 ? 65.224 18.860 -36.414 1.00 43.78 95 THR A C 1
ATOM 749 O O . THR A 1 95 ? 65.873 17.815 -36.313 1.00 43.78 95 THR A O 1
ATOM 752 N N . PRO A 1 96 ? 65.844 20.046 -36.561 1.00 43.00 96 PRO A N 1
ATOM 753 C CA . PRO A 1 96 ? 67.248 20.200 -36.238 1.00 43.00 96 PRO A CA 1
ATOM 754 C C . PRO A 1 96 ? 67.418 20.273 -34.715 1.00 43.00 96 PRO A C 1
ATOM 756 O O . PRO A 1 96 ? 66.788 21.063 -34.017 1.00 43.00 96 PRO A O 1
ATOM 759 N N . THR A 1 97 ? 68.287 19.393 -34.237 1.00 46.56 97 THR A N 1
ATOM 760 C CA . THR A 1 97 ? 68.945 19.310 -32.933 1.00 46.56 97 THR A CA 1
ATOM 761 C C . THR A 1 97 ? 69.196 20.653 -32.228 1.00 46.56 97 THR A C 1
ATOM 763 O O . THR A 1 97 ? 69.877 21.516 -32.778 1.00 46.56 97 THR A O 1
ATOM 766 N N . HIS A 1 98 ? 68.815 20.762 -30.947 1.00 40.91 98 HIS A N 1
ATOM 767 C CA . HIS A 1 98 ? 69.562 21.565 -29.970 1.00 40.91 98 HIS A CA 1
ATOM 768 C C . HIS A 1 98 ? 69.709 20.800 -28.640 1.00 40.91 98 HIS A C 1
ATOM 770 O O . HIS A 1 98 ? 68.735 20.464 -27.974 1.00 40.91 98 HIS A O 1
ATOM 776 N N . ILE A 1 99 ? 70.967 20.483 -28.331 1.00 42.81 99 ILE A N 1
ATOM 777 C CA . ILE A 1 99 ? 71.539 19.923 -27.093 1.00 42.81 99 ILE A CA 1
ATOM 778 C C . ILE A 1 99 ? 71.510 21.070 -26.043 1.00 42.81 99 ILE A C 1
ATOM 780 O O . ILE A 1 99 ? 71.741 22.206 -26.438 1.00 42.81 99 ILE A O 1
ATOM 784 N N . GLN A 1 100 ? 71.220 20.935 -24.740 1.00 35.62 100 GLN A N 1
ATOM 785 C CA . GLN A 1 100 ? 71.994 20.229 -23.708 1.00 35.62 100 GLN A CA 1
ATOM 786 C C . GLN A 1 100 ?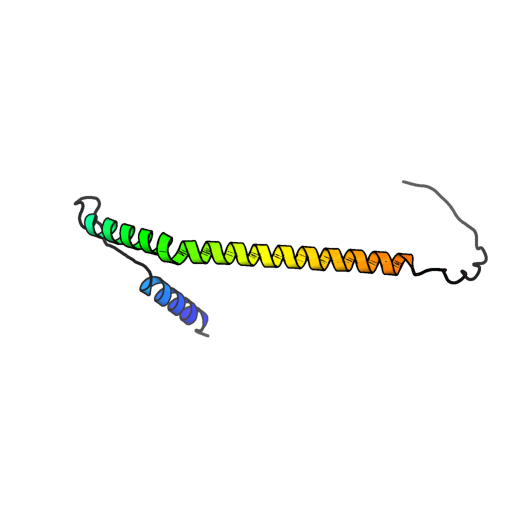 71.449 20.547 -22.296 1.00 35.62 100 GLN A C 1
ATOM 788 O O . GLN A 1 100 ? 70.940 21.643 -22.081 1.00 35.62 100 GLN A O 1
ATOM 793 N N . GLY A 1 101 ? 71.702 19.650 -21.331 1.00 40.25 101 GLY A N 1
ATOM 794 C CA . GLY A 1 101 ? 71.744 19.944 -19.884 1.00 40.25 101 GLY A CA 1
ATOM 795 C C . GLY A 1 101 ? 70.711 19.157 -19.076 1.00 40.25 101 GLY A C 1
ATOM 796 O O . GLY A 1 101 ? 69.566 19.570 -18.999 1.00 40.25 101 GLY A O 1
ATOM 797 N N . GLU A 1 102 ? 71.016 17.919 -18.667 1.00 41.97 102 GLU A N 1
ATOM 798 C CA . GLU A 1 102 ? 71.520 17.572 -17.314 1.00 41.97 102 GLU A CA 1
ATOM 799 C C . GLU A 1 102 ? 70.463 17.726 -16.200 1.00 41.97 102 GLU A C 1
ATOM 801 O O . GLU A 1 102 ? 69.802 18.745 -16.111 1.00 41.97 102 GLU A O 1
ATOM 806 N N . ARG A 1 103 ? 70.278 16.836 -15.223 1.00 44.97 103 ARG A N 1
ATOM 807 C CA . ARG A 1 103 ? 70.712 15.465 -14.929 1.00 44.97 103 ARG A CA 1
ATOM 808 C C . ARG A 1 103 ? 70.007 15.120 -13.597 1.00 44.97 103 ARG A C 1
ATOM 810 O O . ARG A 1 103 ? 70.030 15.943 -12.691 1.00 44.97 103 ARG A O 1
ATOM 817 N N . THR A 1 104 ? 69.521 13.886 -13.457 1.00 49.09 104 THR A N 1
ATOM 818 C CA . THR A 1 104 ? 69.311 13.137 -12.188 1.00 49.09 104 THR A CA 1
ATOM 819 C C . THR A 1 104 ? 68.247 13.583 -11.165 1.00 49.09 104 THR A C 1
ATOM 821 O O . THR A 1 104 ? 68.438 14.521 -10.403 1.00 49.09 104 THR A O 1
ATOM 824 N N . GLU A 1 105 ? 67.166 12.798 -11.140 1.00 49.81 105 GLU A N 1
ATOM 825 C CA . GLU A 1 105 ? 66.599 12.012 -10.018 1.00 49.81 105 GLU A CA 1
ATOM 826 C C . GLU A 1 105 ? 66.711 12.509 -8.564 1.00 49.81 105 GLU A C 1
ATOM 828 O O . GLU A 1 105 ? 67.802 12.554 -7.996 1.00 49.81 105 GLU A O 1
ATOM 833 N N . LEU A 1 106 ? 65.538 12.715 -7.945 1.00 41.59 106 LEU A N 1
ATOM 834 C CA . LEU A 1 106 ? 65.047 12.032 -6.733 1.00 41.59 106 LEU A CA 1
ATOM 835 C C . LEU A 1 106 ? 63.521 12.189 -6.631 1.00 41.59 106 LEU A C 1
ATOM 837 O O . LEU A 1 106 ? 63.027 13.294 -6.952 1.00 41.59 106 LEU A O 1
#

Secondary structure (DSSP, 8-state):
--HHHHHHHHHHHHHHHH-------TTT-TTHHHHHHHHHHHHHHIIIIIHHHHHHHHHHHHHHHHHHHHHHHHHHHHHHHHHHT---PPPPPPPP----------